Protein AF-A0A349HKS6-F1 (afdb_monomer_lite)

Sequence (88 aa):
MKSKSIFVKLLRLRREYGMFWGLISGFIYMTLVFISGIIGYMWLEGWNLLNSFYMVVITLSTVGFMEVLPLSDDGRLFTSLLILGGVG

Structure (mmCIF, N/CA/C/O backbone):
data_AF-A0A349HKS6-F1
#
_entry.id   AF-A0A349HKS6-F1
#
loop_
_atom_site.group_PDB
_atom_site.id
_atom_site.type_symbol
_atom_site.label_atom_id
_atom_site.label_alt_id
_atom_site.label_comp_id
_atom_site.label_asym_id
_atom_site.label_entity_id
_atom_site.label_seq_id
_atom_site.pdbx_PDB_ins_code
_atom_site.Cartn_x
_atom_site.Cartn_y
_atom_site.Cartn_z
_atom_site.occupancy
_atom_site.B_iso_or_equiv
_atom_site.auth_seq_id
_atom_site.auth_comp_id
_atom_site.auth_asym_id
_atom_site.auth_atom_id
_atom_site.pdbx_PDB_model_num
ATOM 1 N N . MET A 1 1 ? -4.784 17.166 -31.824 1.00 56.22 1 MET A N 1
ATOM 2 C CA . MET A 1 1 ? -3.498 16.807 -32.480 1.00 56.22 1 MET A CA 1
ATOM 3 C C . MET A 1 1 ? -2.249 16.748 -31.564 1.00 56.22 1 MET A C 1
ATOM 5 O O . MET A 1 1 ? -1.174 16.498 -32.089 1.00 56.22 1 MET A O 1
ATOM 9 N N . LYS A 1 2 ? -2.325 16.884 -30.221 1.00 58.19 2 LYS A N 1
ATOM 10 C CA . LYS A 1 2 ? -1.137 16.860 -29.318 1.00 58.19 2 LYS A CA 1
ATOM 11 C C . LYS A 1 2 ? -0.749 15.482 -28.731 1.00 58.19 2 LYS A C 1
ATOM 13 O O . LYS A 1 2 ? 0.388 15.304 -28.309 1.00 58.19 2 LYS A O 1
ATOM 18 N N . SER A 1 3 ? -1.654 14.496 -28.740 1.00 58.22 3 SER A N 1
ATOM 19 C CA . SER A 1 3 ? -1.465 13.191 -28.067 1.00 58.22 3 SER A CA 1
ATOM 20 C C . SER A 1 3 ? -0.325 12.334 -28.655 1.00 58.22 3 SER A C 1
ATOM 22 O O . SER A 1 3 ? 0.421 11.703 -27.908 1.00 58.22 3 SER A O 1
ATOM 24 N N . LYS A 1 4 ? -0.084 12.397 -29.975 1.00 59.00 4 LYS A N 1
ATOM 25 C CA . LYS A 1 4 ? 0.973 11.604 -30.635 1.00 59.00 4 LYS A CA 1
ATOM 26 C C . LYS A 1 4 ? 2.404 11.969 -30.189 1.00 59.00 4 LYS A C 1
ATOM 28 O O . LYS A 1 4 ? 3.303 11.153 -30.341 1.00 59.00 4 LYS A O 1
ATOM 33 N N . SER A 1 5 ? 2.628 13.154 -29.608 1.00 67.25 5 SER A N 1
ATOM 34 C CA . SER A 1 5 ? 3.969 13.622 -29.205 1.00 67.25 5 SER A CA 1
ATOM 35 C C . SER A 1 5 ? 4.481 12.966 -27.915 1.00 67.25 5 SER A C 1
ATOM 37 O O . SER A 1 5 ? 5.652 12.604 -27.825 1.00 67.25 5 SER A O 1
ATOM 39 N N . ILE A 1 6 ? 3.604 12.754 -26.928 1.00 76.38 6 ILE A N 1
ATOM 40 C CA . ILE A 1 6 ? 3.981 12.179 -25.625 1.00 76.38 6 ILE A CA 1
ATOM 41 C C . ILE A 1 6 ? 4.364 10.707 -25.783 1.00 76.38 6 ILE A C 1
ATOM 43 O O . ILE A 1 6 ? 5.394 10.277 -25.273 1.00 76.38 6 ILE A O 1
ATOM 47 N N . PHE A 1 7 ? 3.583 9.957 -26.562 1.00 75.12 7 PHE A N 1
ATOM 48 C CA . PHE A 1 7 ? 3.844 8.544 -26.826 1.00 75.12 7 PHE A CA 1
ATOM 49 C C . PHE A 1 7 ? 5.192 8.326 -27.532 1.00 75.12 7 PHE A C 1
ATOM 51 O O . PHE A 1 7 ? 5.969 7.454 -27.152 1.00 75.12 7 PHE A O 1
ATOM 58 N N . VAL A 1 8 ? 5.529 9.177 -28.508 1.00 77.12 8 VAL A N 1
ATOM 59 C CA . VAL A 1 8 ? 6.823 9.112 -29.209 1.00 77.12 8 VAL A CA 1
ATOM 60 C C . VAL A 1 8 ? 7.985 9.534 -28.301 1.00 77.12 8 VAL A C 1
ATOM 62 O O . VAL A 1 8 ? 9.056 8.931 -28.370 1.00 77.12 8 VAL A O 1
ATOM 65 N N . LYS A 1 9 ? 7.790 10.519 -27.411 1.00 74.56 9 LYS A N 1
ATOM 66 C CA . LYS A 1 9 ? 8.795 10.889 -26.398 1.00 74.56 9 LYS A CA 1
ATOM 67 C C . LYS A 1 9 ? 9.050 9.759 -25.399 1.00 74.56 9 LYS A C 1
ATOM 69 O O . LYS A 1 9 ? 10.207 9.485 -25.107 1.00 74.56 9 LYS A O 1
ATOM 74 N N . LEU A 1 10 ? 8.005 9.063 -24.948 1.00 71.06 10 LEU A N 1
ATOM 75 C CA . LEU A 1 10 ? 8.121 7.882 -24.084 1.00 71.06 10 LEU A CA 1
ATOM 76 C C . LEU A 1 10 ? 8.867 6.734 -24.778 1.00 71.06 10 LEU A C 1
ATOM 78 O O . LEU A 1 10 ? 9.725 6.101 -24.168 1.00 71.06 10 LEU A O 1
ATOM 82 N N . LEU A 1 11 ? 8.606 6.502 -26.069 1.00 76.06 11 LEU A N 1
ATOM 83 C CA . LEU A 1 11 ? 9.333 5.502 -26.859 1.00 76.06 11 LEU A CA 1
ATOM 84 C C . LEU A 1 11 ? 10.811 5.867 -27.067 1.00 76.06 11 LEU A C 1
ATOM 86 O O . LEU A 1 11 ? 11.659 4.974 -27.072 1.00 76.06 11 LEU A O 1
ATOM 90 N N . ARG A 1 12 ? 11.136 7.159 -27.210 1.00 72.31 12 ARG A N 1
ATOM 91 C CA . ARG A 1 12 ? 12.531 7.631 -27.248 1.00 72.31 12 ARG A CA 1
ATOM 92 C C . ARG A 1 12 ? 13.223 7.476 -25.896 1.00 72.31 12 ARG A C 1
ATOM 94 O O . ARG A 1 12 ? 14.306 6.908 -25.876 1.00 72.31 12 ARG A O 1
ATOM 101 N N . LEU A 1 13 ? 12.578 7.870 -24.794 1.00 67.00 13 LEU A N 1
ATOM 102 C CA . LEU A 1 13 ? 13.109 7.660 -23.441 1.00 67.00 13 LEU A CA 1
ATOM 103 C C . LEU A 1 13 ? 13.377 6.172 -23.168 1.00 67.00 13 LEU A C 1
ATOM 105 O O . LEU A 1 13 ? 14.459 5.818 -22.712 1.00 67.00 13 LEU A O 1
ATOM 109 N N . ARG A 1 14 ? 12.449 5.276 -23.530 1.00 71.38 14 ARG A N 1
ATOM 110 C CA . ARG A 1 14 ? 12.660 3.822 -23.408 1.00 71.38 14 ARG A CA 1
ATOM 111 C C . ARG A 1 14 ? 13.893 3.341 -24.185 1.00 71.38 14 ARG A C 1
ATOM 113 O O . ARG A 1 14 ? 14.592 2.445 -23.723 1.00 71.38 14 ARG A O 1
ATOM 120 N N . ARG A 1 15 ? 14.158 3.915 -25.364 1.00 72.56 15 ARG A N 1
ATOM 121 C CA . ARG A 1 15 ? 15.316 3.568 -26.207 1.00 72.56 15 ARG A CA 1
ATOM 122 C C . ARG A 1 15 ? 16.636 4.133 -25.666 1.00 72.56 15 ARG A C 1
ATOM 124 O O . ARG A 1 15 ? 17.676 3.542 -25.924 1.00 72.56 15 ARG A O 1
ATOM 131 N N . GLU A 1 16 ? 16.586 5.241 -24.933 1.00 74.88 16 GLU A N 1
ATOM 132 C CA . GLU A 1 16 ? 17.753 5.948 -24.390 1.00 74.88 16 GLU A CA 1
ATOM 133 C C . GLU A 1 16 ? 18.187 5.402 -23.018 1.00 74.88 16 GLU A C 1
ATOM 135 O O . GLU A 1 16 ? 19.376 5.209 -22.785 1.00 74.88 16 GLU A O 1
ATOM 140 N N . TYR A 1 17 ? 17.234 5.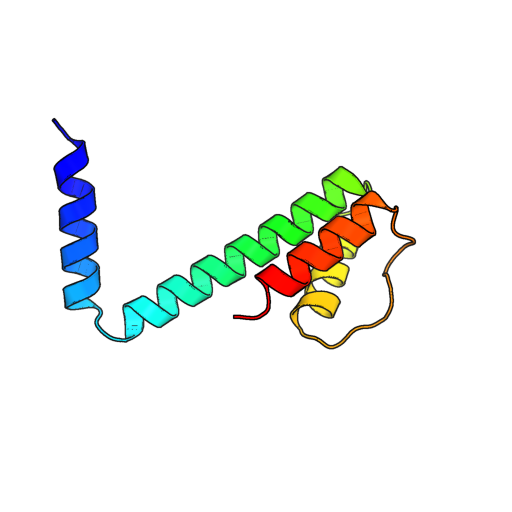055 -22.142 1.00 68.12 17 TYR A N 1
ATOM 141 C CA . TYR A 1 17 ? 17.508 4.520 -20.798 1.00 68.12 17 TYR A CA 1
ATOM 142 C C . TYR A 1 17 ? 17.680 2.989 -20.741 1.00 68.12 17 TYR A C 1
ATOM 144 O O . TYR A 1 17 ? 18.047 2.454 -19.694 1.00 68.12 17 TYR A O 1
ATOM 152 N N . GLY A 1 18 ? 17.446 2.269 -21.845 1.00 79.81 18 GLY A N 1
ATOM 153 C CA . GLY A 1 18 ? 17.745 0.837 -21.979 1.00 79.81 18 GLY A CA 1
ATOM 154 C C . GLY A 1 18 ? 17.241 -0.016 -20.804 1.00 79.81 18 GLY A C 1
ATOM 155 O O . GLY A 1 18 ? 16.052 -0.018 -20.487 1.00 79.81 18 GLY A O 1
ATOM 156 N N . MET A 1 19 ? 18.157 -0.730 -20.141 1.00 77.50 19 MET A N 1
ATOM 157 C CA . MET A 1 19 ? 17.873 -1.604 -18.990 1.00 77.50 19 MET A CA 1
ATOM 158 C C . MET A 1 19 ? 17.294 -0.850 -17.775 1.00 77.50 19 MET A C 1
ATOM 160 O O . MET A 1 19 ? 16.455 -1.396 -17.058 1.00 77.50 19 MET A O 1
ATOM 164 N N . PHE A 1 20 ? 17.662 0.420 -17.570 1.00 84.19 20 PHE A N 1
ATOM 165 C CA . PHE A 1 20 ? 17.176 1.224 -16.441 1.00 84.19 20 PHE A CA 1
ATOM 166 C C . PHE A 1 20 ? 15.686 1.557 -16.544 1.00 84.19 20 PHE A C 1
ATOM 168 O O . PHE A 1 20 ? 15.035 1.773 -15.524 1.00 84.19 20 PHE A O 1
ATOM 175 N N . TRP A 1 21 ? 15.115 1.545 -17.752 1.00 86.00 21 TRP A N 1
ATOM 176 C CA . TRP A 1 21 ? 13.684 1.786 -17.941 1.00 86.00 21 TRP A CA 1
ATOM 177 C C . TRP A 1 21 ? 12.821 0.731 -17.236 1.00 86.00 21 TRP A C 1
ATOM 179 O O . TRP A 1 21 ? 11.791 1.069 -16.656 1.00 86.00 21 TRP A O 1
ATOM 189 N N . GLY A 1 22 ? 13.268 -0.532 -17.236 1.00 86.69 22 GLY A N 1
ATOM 190 C CA . GLY A 1 22 ? 12.597 -1.620 -16.521 1.00 86.69 22 GLY A CA 1
ATOM 191 C C . GLY A 1 22 ? 12.594 -1.386 -15.012 1.00 86.69 22 GLY A C 1
ATOM 192 O O . GLY A 1 22 ? 11.535 -1.430 -14.389 1.00 86.69 22 GLY A O 1
ATOM 193 N N . LEU A 1 23 ? 13.752 -1.028 -14.450 1.00 90.00 23 LEU A N 1
ATOM 194 C CA . LEU A 1 23 ? 13.902 -0.731 -13.021 1.00 90.00 23 LEU A CA 1
ATOM 195 C C . LEU A 1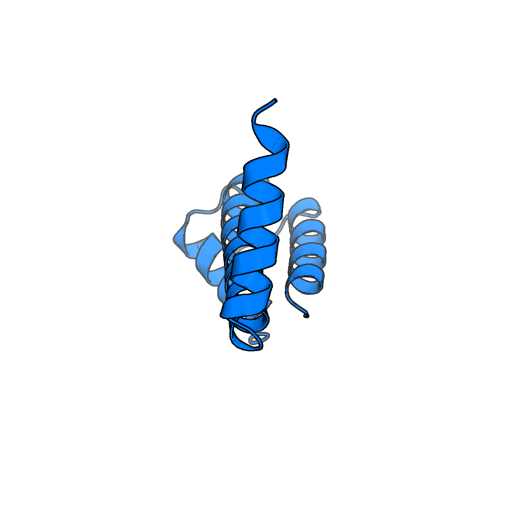 23 ? 13.024 0.447 -12.586 1.00 90.00 23 LEU A C 1
ATOM 197 O O . LEU A 1 23 ? 12.322 0.354 -11.583 1.00 90.00 23 LEU A O 1
ATOM 201 N N . ILE A 1 24 ? 13.008 1.528 -13.371 1.00 91.44 24 ILE A N 1
ATOM 202 C CA . ILE A 1 24 ? 12.161 2.695 -13.098 1.00 91.44 24 ILE A CA 1
ATOM 203 C C . ILE A 1 24 ? 10.681 2.300 -13.157 1.00 91.44 24 ILE A C 1
ATOM 205 O O . ILE A 1 24 ? 9.921 2.654 -12.258 1.00 91.44 24 ILE A O 1
ATOM 209 N N . SER A 1 25 ? 10.262 1.534 -14.171 1.00 90.50 25 SER A N 1
ATOM 210 C CA . SER A 1 25 ? 8.868 1.086 -14.273 1.00 90.50 25 SER A CA 1
ATOM 211 C C . SER A 1 25 ? 8.447 0.172 -13.120 1.00 90.50 25 SER 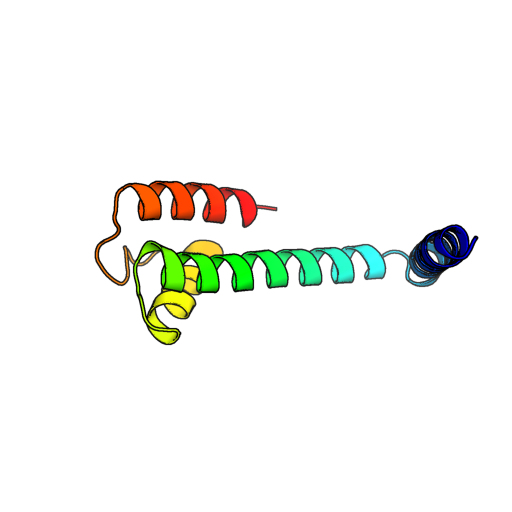A C 1
ATOM 213 O O . SER A 1 25 ? 7.353 0.350 -12.592 1.00 90.50 25 SER A O 1
ATOM 215 N N . GLY A 1 26 ? 9.323 -0.739 -12.681 1.00 92.62 26 GLY A N 1
ATOM 216 C CA . GLY A 1 26 ? 9.068 -1.623 -11.544 1.00 92.62 26 GLY A CA 1
ATOM 217 C C . GLY A 1 26 ? 8.970 -0.852 -10.230 1.00 92.62 26 GLY A C 1
ATOM 218 O O . GLY A 1 26 ? 8.038 -1.061 -9.461 1.00 92.62 26 GLY A O 1
ATOM 219 N N . PHE A 1 27 ? 9.866 0.112 -10.006 1.00 92.94 27 PHE A N 1
ATOM 220 C CA . PHE A 1 27 ? 9.819 0.968 -8.822 1.00 92.94 27 PHE A CA 1
ATOM 221 C C . PHE A 1 27 ? 8.549 1.829 -8.773 1.00 92.94 27 PHE A C 1
ATOM 223 O O . PHE A 1 27 ? 7.915 1.943 -7.723 1.00 92.94 27 PHE A O 1
ATOM 230 N N . ILE A 1 28 ? 8.143 2.405 -9.911 1.00 94.69 28 ILE A N 1
ATOM 231 C CA . ILE A 1 28 ? 6.889 3.163 -10.018 1.00 94.69 28 ILE A CA 1
ATOM 232 C C . ILE A 1 28 ? 5.695 2.248 -9.738 1.00 94.69 28 ILE A C 1
ATOM 234 O O . ILE A 1 28 ? 4.830 2.615 -8.948 1.00 94.69 28 ILE A O 1
ATOM 238 N N . TYR A 1 29 ? 5.659 1.058 -10.343 1.00 94.81 29 TYR A N 1
ATOM 239 C CA . TYR A 1 29 ? 4.598 0.080 -10.114 1.00 94.81 29 TYR A CA 1
ATOM 240 C C . TYR A 1 29 ? 4.490 -0.297 -8.632 1.00 94.81 29 TYR A C 1
ATOM 242 O O . TYR A 1 29 ? 3.421 -0.142 -8.046 1.00 94.81 29 TYR A O 1
ATOM 250 N N . MET A 1 30 ? 5.601 -0.683 -7.998 1.00 94.19 30 MET A N 1
ATOM 251 C CA . MET A 1 30 ? 5.619 -1.037 -6.576 1.00 94.19 30 MET A CA 1
ATOM 252 C C . MET A 1 30 ? 5.183 0.124 -5.687 1.00 94.19 30 MET A C 1
ATOM 254 O O . MET A 1 30 ? 4.398 -0.071 -4.763 1.00 94.19 30 MET A O 1
ATOM 258 N N . THR A 1 31 ? 5.618 1.347 -5.993 1.00 95.31 31 THR A N 1
ATOM 259 C CA . THR A 1 31 ? 5.183 2.543 -5.259 1.00 95.31 31 THR A CA 1
ATOM 260 C C . THR A 1 31 ? 3.670 2.752 -5.370 1.00 95.31 31 THR A C 1
ATOM 262 O O . THR A 1 31 ? 3.017 3.064 -4.375 1.00 95.31 31 THR A O 1
ATOM 265 N N . LEU A 1 32 ? 3.089 2.550 -6.557 1.00 96.31 32 LEU A N 1
ATOM 266 C CA . LEU A 1 32 ? 1.643 2.662 -6.767 1.00 96.31 32 LEU A CA 1
ATOM 267 C C . LEU A 1 32 ? 0.871 1.580 -6.009 1.00 96.31 32 LEU A C 1
ATOM 269 O O . LEU A 1 32 ? -0.119 1.907 -5.355 1.00 96.31 32 LEU A O 1
ATOM 273 N N . VAL A 1 33 ? 1.338 0.328 -6.045 1.00 96.25 33 VAL A N 1
ATOM 274 C CA . VAL A 1 33 ? 0.756 -0.770 -5.257 1.00 96.25 33 VAL A CA 1
ATOM 275 C C . VAL A 1 33 ? 0.774 -0.406 -3.774 1.00 96.25 33 VAL A C 1
ATOM 277 O O . VAL A 1 33 ? -0.261 -0.468 -3.112 1.00 96.25 33 VAL A O 1
ATOM 280 N N . PHE A 1 34 ? 1.908 0.082 -3.272 1.00 96.62 34 PHE A N 1
ATOM 281 C CA . PHE A 1 34 ? 2.073 0.465 -1.874 1.00 96.62 34 PHE A CA 1
ATOM 282 C C . PHE A 1 34 ? 1.102 1.576 -1.449 1.00 96.62 34 PHE A C 1
ATOM 284 O O . PHE A 1 34 ? 0.383 1.437 -0.460 1.00 96.62 34 PHE A O 1
ATOM 291 N N . ILE A 1 35 ? 1.029 2.660 -2.227 1.00 97.88 35 ILE A N 1
ATOM 292 C CA . ILE A 1 35 ? 0.115 3.781 -1.961 1.00 97.88 35 ILE A CA 1
ATOM 293 C C . ILE A 1 35 ? -1.344 3.316 -2.037 1.00 97.88 35 ILE A C 1
ATOM 295 O O . ILE A 1 35 ? -2.147 3.688 -1.180 1.00 97.88 35 ILE A O 1
ATOM 299 N N . SER A 1 36 ? -1.687 2.480 -3.021 1.00 97.75 36 SER A N 1
ATO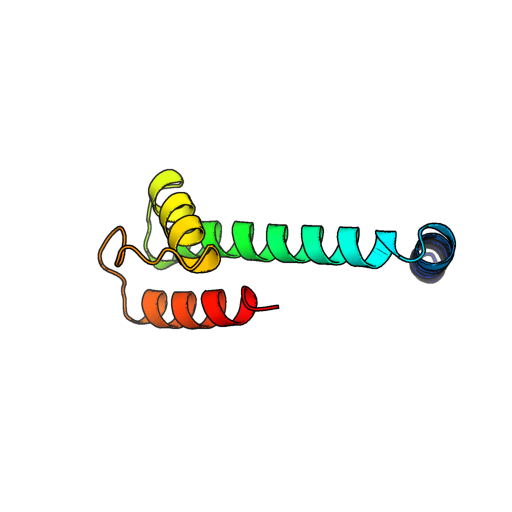M 300 C CA . SER A 1 36 ? -3.041 1.935 -3.155 1.00 97.75 36 SER A CA 1
ATOM 301 C C . SER A 1 36 ? -3.433 1.060 -1.962 1.00 97.75 36 SER A C 1
ATOM 303 O O . SER A 1 36 ? -4.552 1.182 -1.473 1.00 97.75 36 SER A O 1
ATOM 305 N N . GLY A 1 37 ? -2.496 0.266 -1.431 1.00 97.62 37 GLY A N 1
ATOM 306 C CA . GLY A 1 37 ? -2.657 -0.507 -0.203 1.00 97.62 37 GLY A CA 1
ATOM 307 C C . GLY A 1 37 ? -3.026 0.376 0.986 1.00 97.62 37 GLY A C 1
ATOM 308 O O . GLY A 1 37 ? -4.020 0.124 1.663 1.00 97.62 37 GLY A O 1
ATOM 309 N N . ILE A 1 38 ? -2.258 1.449 1.204 1.00 98.38 38 ILE A N 1
ATOM 310 C CA . ILE A 1 38 ? -2.471 2.371 2.329 1.00 98.38 38 ILE A CA 1
ATOM 311 C C . ILE A 1 38 ? -3.852 3.016 2.225 1.00 98.38 38 ILE A C 1
ATOM 313 O O . ILE A 1 38 ? -4.618 2.985 3.183 1.00 98.38 38 ILE A O 1
ATOM 317 N N . ILE A 1 39 ? -4.176 3.579 1.058 1.00 98.44 39 ILE A N 1
ATOM 318 C CA . ILE A 1 39 ? -5.461 4.249 0.831 1.00 98.44 39 ILE A CA 1
ATOM 319 C C . ILE A 1 39 ? -6.619 3.255 0.974 1.00 98.44 39 ILE A C 1
ATOM 321 O O . ILE A 1 39 ? -7.637 3.597 1.570 1.00 98.44 39 ILE A O 1
ATOM 325 N N . GLY A 1 40 ? -6.455 2.028 0.474 1.00 97.75 40 GLY A N 1
ATOM 326 C CA . GLY A 1 40 ? -7.455 0.971 0.582 1.00 97.75 40 GLY A CA 1
ATOM 327 C C . GLY A 1 40 ? -7.792 0.636 2.031 1.00 97.75 40 GLY A C 1
ATOM 328 O O . GLY A 1 40 ? -8.963 0.681 2.390 1.00 97.75 40 GLY A O 1
ATOM 329 N N . TYR A 1 41 ? -6.794 0.407 2.890 1.00 98.25 41 TYR A N 1
ATOM 330 C CA . TYR A 1 41 ? -7.046 0.155 4.316 1.00 98.25 41 TYR A CA 1
ATOM 331 C C . TYR A 1 41 ? -7.623 1.374 5.044 1.00 98.25 41 TYR A C 1
ATOM 333 O O . TYR A 1 41 ? -8.528 1.226 5.864 1.00 98.25 41 TYR A O 1
ATOM 341 N N . MET A 1 42 ? -7.166 2.588 4.724 1.00 98.12 42 MET A N 1
ATOM 342 C CA . MET A 1 42 ? -7.744 3.799 5.316 1.00 98.12 42 MET A CA 1
ATOM 343 C C . MET A 1 42 ? -9.221 3.980 4.942 1.00 98.12 42 MET A C 1
ATOM 345 O O . MET A 1 42 ? -9.991 4.495 5.748 1.00 98.12 42 MET A O 1
ATOM 349 N N . TRP A 1 43 ? -9.622 3.580 3.732 1.00 97.81 43 TRP A N 1
ATOM 350 C CA . TRP A 1 43 ? -10.988 3.766 3.245 1.00 97.81 43 TRP A CA 1
ATOM 351 C C . TRP A 1 43 ? -11.932 2.617 3.613 1.00 97.81 43 TRP A C 1
ATOM 353 O O . TRP A 1 43 ? -13.039 2.881 4.074 1.00 97.81 43 TRP A O 1
ATOM 363 N N . LEU A 1 44 ? -11.500 1.367 3.429 1.00 97.12 44 LEU A N 1
ATOM 364 C CA . LEU A 1 44 ? -12.312 0.175 3.692 1.00 97.12 44 LEU A CA 1
ATOM 365 C C . LEU A 1 44 ? -12.436 -0.106 5.190 1.00 97.12 44 LEU A C 1
ATOM 367 O O . LEU A 1 44 ? -13.525 -0.387 5.676 1.00 97.12 44 LEU A O 1
ATOM 371 N N . GLU A 1 45 ? -11.331 0.013 5.925 1.00 97.31 45 GLU A N 1
ATOM 372 C CA . GLU A 1 45 ? -11.280 -0.353 7.344 1.00 97.31 45 GLU A CA 1
ATOM 373 C C . GLU A 1 45 ? -11.311 0.866 8.278 1.00 97.31 45 GLU A C 1
ATOM 375 O O . GLU A 1 45 ? -11.380 0.729 9.500 1.00 97.31 45 GLU A O 1
ATOM 380 N N . GLY A 1 46 ? -11.230 2.084 7.732 1.00 96.75 46 GLY A N 1
ATOM 381 C CA . GLY A 1 46 ? -11.197 3.311 8.534 1.00 96.75 46 GLY A CA 1
ATOM 382 C C . GLY A 1 46 ? -9.936 3.446 9.393 1.00 96.75 46 GLY A C 1
ATOM 383 O O . GLY A 1 46 ? -9.926 4.194 10.375 1.00 96.75 46 GLY A O 1
ATOM 384 N N . TRP A 1 47 ? -8.872 2.705 9.074 1.00 97.62 47 TRP A N 1
ATOM 385 C CA . TRP A 1 47 ? -7.638 2.729 9.852 1.00 97.62 47 TRP A CA 1
ATOM 386 C C . TRP A 1 47 ? -6.882 4.044 9.662 1.00 97.62 47 TRP A C 1
ATOM 388 O O . TRP A 1 47 ? -6.951 4.705 8.628 1.00 97.62 47 TRP A O 1
ATOM 398 N N . ASN A 1 48 ? -6.093 4.422 10.668 1.00 97.94 48 ASN A N 1
ATOM 399 C CA . ASN A 1 48 ? -5.193 5.562 10.532 1.00 97.94 48 ASN A CA 1
ATOM 400 C C . ASN A 1 48 ? -4.027 5.247 9.568 1.00 97.94 48 ASN A C 1
ATOM 402 O O . ASN A 1 48 ? -3.769 4.090 9.215 1.00 97.94 48 ASN A O 1
ATOM 406 N N . LEU A 1 49 ? -3.302 6.295 9.163 1.00 98.00 49 LEU A N 1
ATOM 407 C CA . LEU A 1 49 ? -2.193 6.191 8.212 1.00 98.00 49 LEU A CA 1
ATOM 408 C C . LEU A 1 49 ? -1.110 5.209 8.676 1.00 98.00 49 LEU A C 1
ATOM 410 O O . LEU A 1 49 ? -0.612 4.435 7.867 1.00 98.00 49 LEU A O 1
ATOM 414 N N . LEU A 1 50 ? -0.748 5.232 9.961 1.00 98.00 50 LEU A N 1
ATOM 415 C CA . LEU A 1 50 ? 0.352 4.423 10.484 1.00 98.00 50 LEU A CA 1
ATOM 416 C C . LEU A 1 50 ? 0.002 2.931 10.494 1.00 98.00 50 LEU A C 1
ATOM 418 O O . LEU A 1 50 ? 0.811 2.119 10.056 1.00 98.00 50 LEU A O 1
ATOM 422 N N . ASN A 1 51 ? -1.207 2.579 10.934 1.00 97.75 51 ASN A N 1
ATOM 423 C CA . ASN A 1 51 ? -1.692 1.199 10.943 1.00 97.75 51 ASN A CA 1
ATOM 424 C C . ASN A 1 51 ? -1.825 0.658 9.517 1.00 97.75 51 ASN A C 1
ATOM 426 O O . ASN A 1 51 ? -1.383 -0.453 9.234 1.00 97.75 51 ASN A O 1
ATOM 430 N N . SER A 1 52 ? -2.364 1.472 8.606 1.00 98.12 52 SER A N 1
ATOM 431 C CA . SER A 1 52 ? -2.497 1.123 7.187 1.00 98.12 52 SER A CA 1
ATOM 432 C C . SER A 1 52 ? -1.131 0.932 6.528 1.00 9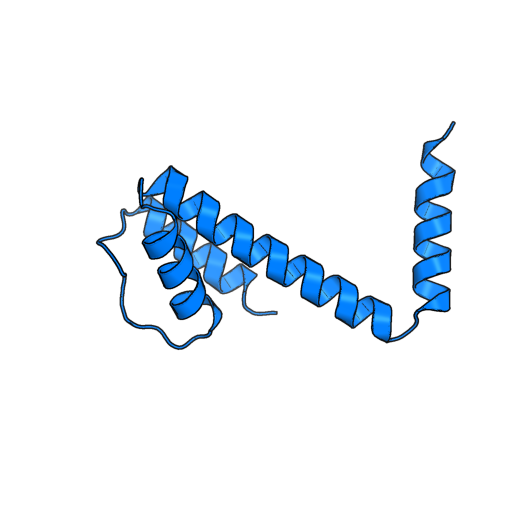8.12 52 SER A C 1
ATOM 434 O O . SER A 1 52 ? -0.895 -0.069 5.859 1.00 98.12 52 SER A O 1
ATOM 436 N N . PHE A 1 53 ? -0.197 1.857 6.765 1.00 97.88 53 PHE A N 1
ATOM 437 C CA . PHE A 1 53 ? 1.184 1.753 6.301 1.00 97.88 53 PHE A CA 1
ATOM 438 C C . PHE A 1 53 ? 1.855 0.485 6.824 1.00 97.88 53 PHE A C 1
ATOM 440 O O . PHE A 1 53 ? 2.411 -0.282 6.040 1.00 97.88 53 PHE A O 1
ATOM 447 N N . TYR A 1 54 ? 1.772 0.238 8.131 1.00 97.25 54 TYR A N 1
ATOM 448 C CA . TYR A 1 54 ? 2.402 -0.922 8.746 1.00 97.25 54 TYR A CA 1
ATOM 449 C C . TYR A 1 54 ? 1.813 -2.236 8.221 1.00 97.25 54 TYR A C 1
ATOM 451 O O . TYR A 1 54 ? 2.579 -3.135 7.877 1.00 97.25 54 TYR A O 1
ATOM 459 N N . MET A 1 55 ? 0.488 -2.315 8.044 1.00 97.44 55 MET A N 1
ATOM 460 C CA . MET A 1 55 ? -0.174 -3.468 7.426 1.00 97.44 55 MET A CA 1
ATOM 461 C C . MET A 1 55 ? 0.358 -3.737 6.013 1.00 97.44 55 MET A C 1
ATOM 463 O O . MET A 1 55 ? 0.689 -4.875 5.679 1.00 97.44 55 MET A O 1
ATOM 467 N N . VAL A 1 56 ? 0.496 -2.699 5.182 1.00 97.12 56 VAL A N 1
ATOM 468 C CA . VAL A 1 56 ? 1.046 -2.831 3.822 1.00 97.12 56 VAL A CA 1
ATOM 469 C C . VAL A 1 56 ? 2.504 -3.290 3.856 1.00 97.12 56 VAL A C 1
ATOM 471 O O . VAL A 1 56 ? 2.859 -4.192 3.098 1.00 97.12 56 VAL A O 1
ATOM 474 N N . VAL A 1 57 ? 3.332 -2.740 4.757 1.00 96.56 57 VAL A N 1
ATOM 475 C CA . VAL A 1 57 ? 4.730 -3.171 4.939 1.00 96.56 57 VAL A CA 1
ATOM 476 C C . VAL A 1 57 ? 4.788 -4.661 5.250 1.00 96.56 57 VAL A C 1
ATOM 478 O O . VAL A 1 57 ? 5.447 -5.396 4.519 1.00 96.56 57 VAL A O 1
ATOM 481 N N . ILE A 1 58 ? 4.118 -5.129 6.308 1.00 95.81 58 ILE A N 1
ATOM 482 C CA . ILE A 1 58 ? 4.227 -6.535 6.739 1.00 95.81 58 ILE A CA 1
ATOM 483 C C . ILE A 1 58 ? 3.629 -7.503 5.711 1.00 95.81 58 ILE A C 1
ATOM 485 O O . ILE A 1 58 ? 4.104 -8.632 5.598 1.00 95.81 58 ILE A O 1
ATOM 489 N N . THR A 1 59 ? 2.639 -7.050 4.936 1.00 95.69 59 THR A N 1
ATOM 490 C CA . THR A 1 59 ? 2.007 -7.829 3.864 1.00 95.69 59 THR A CA 1
ATOM 491 C C . THR A 1 59 ? 2.943 -7.978 2.664 1.00 95.69 59 THR A C 1
ATOM 493 O O . THR A 1 59 ? 3.268 -9.093 2.265 1.00 95.69 59 THR A O 1
ATOM 496 N N . LEU A 1 60 ? 3.415 -6.863 2.097 1.00 95.06 60 LEU A N 1
ATOM 497 C CA . LEU A 1 60 ? 4.193 -6.868 0.851 1.00 95.06 60 LEU A CA 1
ATOM 498 C C . LEU A 1 60 ? 5.655 -7.275 1.053 1.00 95.06 60 LEU A C 1
ATOM 500 O O . LEU A 1 60 ? 6.282 -7.788 0.133 1.00 95.06 60 LEU A O 1
ATOM 504 N N . SER A 1 61 ? 6.202 -7.091 2.256 1.00 93.19 61 SER A N 1
ATOM 505 C CA . SER A 1 61 ? 7.538 -7.600 2.597 1.00 93.19 61 SER A CA 1
ATOM 506 C C . SER A 1 61 ? 7.568 -9.105 2.852 1.00 93.19 61 SER A C 1
ATOM 508 O O . SER A 1 61 ? 8.646 -9.647 3.083 1.00 93.19 61 SER A O 1
ATOM 510 N N . THR A 1 62 ? 6.415 -9.784 2.838 1.00 91.94 62 THR A N 1
ATOM 511 C CA . THR A 1 62 ? 6.256 -11.206 3.193 1.00 91.94 62 THR A CA 1
ATOM 512 C C . THR A 1 62 ? 6.653 -11.555 4.632 1.00 91.94 62 THR A C 1
ATOM 514 O O . THR A 1 62 ? 6.706 -12.729 4.983 1.00 91.94 62 THR A O 1
ATOM 517 N N . VAL A 1 63 ? 6.888 -10.551 5.489 1.00 94.81 63 VAL A N 1
ATOM 518 C CA . VAL A 1 63 ? 7.171 -10.766 6.916 1.00 94.81 63 VAL A CA 1
ATOM 519 C C . VAL A 1 63 ? 5.974 -11.414 7.608 1.00 94.81 63 VAL A C 1
ATOM 521 O O . VAL A 1 63 ? 6.170 -12.349 8.374 1.00 94.81 63 VAL A O 1
ATOM 524 N N . GLY A 1 64 ? 4.756 -10.931 7.326 1.00 85.44 64 GLY A N 1
ATOM 525 C CA . GLY A 1 64 ? 3.499 -11.498 7.819 1.00 85.44 64 GLY A CA 1
ATOM 526 C C . GLY A 1 64 ? 3.402 -11.567 9.348 1.00 85.44 64 GLY A C 1
ATOM 527 O O . GLY A 1 64 ? 3.768 -12.568 9.954 1.00 85.44 64 GLY A O 1
ATOM 528 N N . PHE A 1 65 ? 2.840 -10.536 9.988 1.00 86.69 65 PHE A N 1
ATOM 529 C CA . PHE A 1 65 ? 2.667 -10.490 11.449 1.00 86.69 65 PHE A CA 1
ATOM 530 C C . PHE A 1 65 ? 1.193 -10.380 11.855 1.00 86.69 65 PHE A C 1
ATOM 532 O O . PHE A 1 65 ? 0.797 -9.446 12.546 1.00 86.69 65 PHE A O 1
ATOM 539 N N . MET A 1 66 ? 0.372 -11.330 11.395 1.00 89.69 66 MET A N 1
ATOM 540 C CA . MET A 1 66 ? -1.093 -11.252 11.513 1.00 89.69 66 MET A CA 1
ATOM 541 C C . MET A 1 66 ? -1.647 -9.903 10.998 1.00 89.69 66 MET A C 1
ATOM 543 O O . MET A 1 66 ? -0.955 -9.133 10.330 1.00 89.69 66 MET A O 1
ATOM 547 N N . GLU A 1 67 ? -2.928 -9.648 11.241 1.00 92.06 67 GLU A N 1
ATOM 548 C CA . GLU A 1 67 ? -3.562 -8.367 10.938 1.00 92.06 67 GLU A CA 1
ATOM 549 C C . GLU A 1 67 ? -3.230 -7.360 12.057 1.00 92.06 67 GLU A C 1
ATOM 551 O O . GLU A 1 67 ? -3.273 -7.704 13.239 1.00 92.06 67 GLU A O 1
ATOM 556 N N . VAL A 1 68 ? -2.905 -6.109 11.702 1.00 94.00 68 VAL A N 1
ATOM 557 C CA . VAL A 1 68 ? -2.608 -5.042 12.688 1.00 94.00 68 VAL A CA 1
ATOM 558 C C . VAL A 1 68 ? -3.828 -4.738 13.565 1.00 94.00 68 VAL A C 1
ATOM 560 O O . VAL A 1 68 ? -3.704 -4.477 14.761 1.00 94.00 68 VAL A O 1
ATOM 563 N N . LEU A 1 69 ? -5.007 -4.765 12.950 1.00 92.44 69 LEU A N 1
ATOM 564 C CA . LEU A 1 69 ? -6.328 -4.653 13.556 1.00 92.44 69 LEU A CA 1
ATOM 565 C C . LEU A 1 69 ? -7.253 -5.654 12.839 1.00 92.44 69 LEU A C 1
ATOM 567 O O . LEU A 1 69 ? -6.918 -6.061 11.727 1.00 92.44 69 LEU A O 1
ATOM 571 N N . PRO A 1 70 ? -8.396 -6.048 13.429 1.00 94.75 70 PRO A N 1
ATOM 572 C CA . PRO A 1 70 ? -9.312 -6.989 12.789 1.00 94.75 70 PRO A CA 1
ATOM 573 C C . PRO A 1 70 ? -9.768 -6.487 11.417 1.00 94.75 70 PRO A C 1
ATOM 575 O O . PRO A 1 70 ? -10.259 -5.362 11.321 1.00 94.75 70 PRO A O 1
ATOM 578 N N . LEU A 1 71 ? -9.616 -7.317 10.386 1.00 95.12 71 LEU A N 1
ATOM 579 C CA . LEU A 1 71 ? -10.129 -7.031 9.047 1.00 95.12 71 LEU A CA 1
ATOM 580 C C . LEU A 1 71 ? -11.600 -7.425 8.904 1.00 95.12 71 LEU A C 1
ATOM 582 O O . LEU A 1 71 ? -12.034 -8.477 9.390 1.00 95.12 71 LEU A O 1
ATOM 586 N N . SER A 1 72 ? -12.339 -6.615 8.148 1.00 96.62 72 SER A N 1
ATOM 587 C CA . SER A 1 72 ? -13.626 -7.011 7.578 1.00 96.62 72 SER A CA 1
ATOM 588 C C . SER A 1 72 ? -13.456 -8.058 6.464 1.00 96.62 72 SER A C 1
ATOM 590 O O . SER A 1 72 ? -12.352 -8.304 5.968 1.00 96.62 72 SER A O 1
ATOM 592 N N . ASP A 1 73 ? -14.557 -8.675 6.027 1.00 97.69 73 ASP A N 1
ATOM 593 C CA . ASP A 1 73 ? -14.528 -9.608 4.892 1.00 97.69 73 ASP A CA 1
ATOM 594 C C . ASP A 1 73 ? -14.066 -8.918 3.593 1.00 97.69 73 ASP A C 1
ATOM 596 O O . ASP A 1 73 ? -13.278 -9.488 2.831 1.00 97.69 73 ASP A O 1
ATOM 600 N N . ASP A 1 74 ? -14.466 -7.659 3.386 1.00 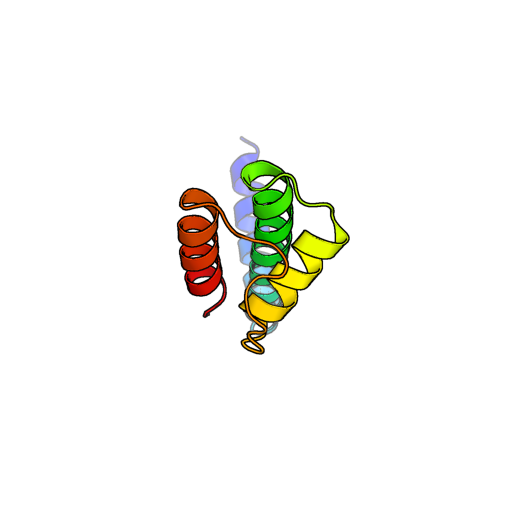97.12 74 ASP A N 1
ATOM 601 C CA . ASP A 1 74 ? -14.016 -6.835 2.259 1.00 97.12 74 ASP A CA 1
ATOM 602 C C . ASP A 1 74 ? -12.518 -6.514 2.368 1.00 97.12 74 ASP A C 1
ATOM 604 O O . ASP A 1 74 ? -11.784 -6.596 1.378 1.00 97.12 74 ASP A O 1
ATOM 608 N N . GLY A 1 75 ? -12.039 -6.225 3.582 1.00 96.56 75 GLY A N 1
ATOM 609 C CA . GLY A 1 75 ? -10.624 -6.023 3.883 1.00 96.56 75 GLY A CA 1
ATOM 610 C C . GLY A 1 75 ? -9.779 -7.243 3.559 1.00 96.56 75 GLY A C 1
ATOM 611 O O . GLY A 1 75 ? -8.739 -7.116 2.921 1.00 96.56 75 GLY A O 1
ATOM 612 N N . ARG A 1 76 ? -10.245 -8.444 3.912 1.00 96.50 76 ARG A N 1
ATOM 613 C CA . ARG A 1 76 ? -9.549 -9.703 3.595 1.00 96.50 76 ARG A CA 1
ATOM 614 C C . ARG A 1 76 ? -9.467 -9.965 2.097 1.00 96.50 76 ARG A C 1
ATOM 616 O O . ARG A 1 76 ? -8.418 -10.395 1.601 1.00 96.50 76 ARG A O 1
ATOM 623 N N . LEU A 1 77 ? -10.547 -9.697 1.363 1.00 97.69 77 LEU A N 1
ATOM 624 C CA . LEU A 1 77 ? -10.540 -9.803 -0.095 1.00 97.69 77 LEU A CA 1
ATOM 625 C C . LEU A 1 77 ? -9.564 -8.789 -0.705 1.00 97.69 77 LEU A C 1
ATOM 627 O O . LEU A 1 77 ? -8.758 -9.145 -1.567 1.00 97.69 77 LEU A O 1
ATOM 631 N N . PHE A 1 78 ? -9.580 -7.551 -0.211 1.00 97.25 78 PHE A N 1
ATOM 632 C CA . PHE A 1 78 ? -8.645 -6.510 -0.621 1.00 97.25 78 PHE A CA 1
ATOM 633 C C . PHE A 1 78 ? -7.187 -6.898 -0.342 1.00 97.25 78 PHE A C 1
ATOM 635 O O . PHE A 1 78 ? -6.359 -6.831 -1.250 1.00 97.25 78 PHE A O 1
ATOM 642 N N . THR A 1 79 ? -6.870 -7.371 0.866 1.00 95.88 79 THR A N 1
ATOM 643 C CA . THR A 1 79 ? -5.532 -7.857 1.235 1.00 95.88 79 THR A CA 1
ATOM 644 C C . THR A 1 79 ? -5.079 -8.981 0.309 1.00 95.88 79 THR A C 1
ATOM 646 O O . THR A 1 79 ? -3.933 -8.982 -0.137 1.00 95.88 79 THR A O 1
ATOM 649 N N . SER A 1 80 ? -5.977 -9.903 -0.043 1.00 95.69 80 SER A N 1
ATOM 650 C CA . SER A 1 80 ? -5.675 -11.000 -0.969 1.00 95.69 80 SER A CA 1
ATOM 651 C C . SER A 1 80 ? -5.277 -10.480 -2.357 1.00 95.69 80 SER A C 1
ATOM 653 O O . SER A 1 80 ? -4.272 -10.917 -2.919 1.00 95.69 80 SER A O 1
ATOM 655 N N . LEU A 1 81 ? -6.012 -9.501 -2.896 1.00 96.31 81 LEU A N 1
ATOM 656 C CA . LEU A 1 81 ? -5.672 -8.851 -4.168 1.00 96.31 81 LEU A CA 1
ATOM 657 C C . LEU A 1 81 ? -4.379 -8.032 -4.076 1.00 96.31 81 LEU A C 1
ATOM 659 O O . LEU A 1 81 ? -3.583 -8.040 -5.014 1.00 96.31 81 LEU A O 1
ATOM 663 N N . LEU A 1 82 ? -4.147 -7.356 -2.948 1.00 96.00 82 LEU A N 1
ATOM 664 C CA . LEU A 1 82 ? -2.933 -6.583 -2.696 1.00 96.00 82 LEU A CA 1
ATOM 665 C C . LEU A 1 82 ? -1.690 -7.482 -2.693 1.00 96.00 82 LEU A C 1
ATOM 667 O O . LEU A 1 82 ? -0.684 -7.126 -3.304 1.00 96.00 82 LEU A O 1
ATOM 671 N N . ILE A 1 83 ? -1.770 -8.659 -2.062 1.00 94.81 83 ILE A N 1
ATOM 672 C CA . ILE A 1 83 ? -0.696 -9.662 -2.082 1.00 94.81 83 ILE A CA 1
ATOM 673 C C . ILE A 1 83 ? -0.414 -10.095 -3.521 1.00 94.81 83 ILE A C 1
ATOM 675 O O . ILE A 1 83 ? 0.734 -10.044 -3.953 1.00 94.81 83 ILE A O 1
ATOM 679 N N . LEU A 1 84 ? -1.448 -10.457 -4.288 1.00 93.75 84 LEU A N 1
ATOM 680 C CA . LEU A 1 84 ? -1.281 -10.847 -5.692 1.00 93.75 84 LEU A CA 1
ATOM 681 C C . LEU A 1 84 ? -0.673 -9.723 -6.544 1.00 93.75 84 LEU A C 1
ATOM 683 O O . LEU A 1 84 ? 0.144 -9.997 -7.416 1.00 93.75 84 LEU A O 1
ATOM 687 N N . GLY A 1 85 ? -1.033 -8.464 -6.279 1.00 91.12 85 GLY A N 1
ATOM 688 C CA . GLY A 1 85 ? -0.455 -7.299 -6.953 1.00 91.12 85 GLY A CA 1
ATOM 689 C C . GLY A 1 85 ? 0.994 -6.999 -6.553 1.00 91.12 85 GLY A C 1
ATOM 690 O O . GLY A 1 85 ? 1.722 -6.385 -7.334 1.00 91.12 85 GLY A O 1
ATOM 691 N N . GLY A 1 86 ? 1.409 -7.430 -5.360 1.00 85.50 86 GLY A N 1
ATOM 692 C CA . GLY A 1 86 ? 2.765 -7.284 -4.833 1.00 85.50 86 GLY A CA 1
ATOM 693 C C . GLY A 1 86 ? 3.748 -8.371 -5.262 1.00 85.50 86 GLY A C 1
ATOM 694 O O . GLY A 1 86 ? 4.954 -8.160 -5.183 1.00 85.50 86 GLY A O 1
ATOM 695 N N . VAL A 1 87 ? 3.256 -9.525 -5.713 1.00 77.69 87 VAL A N 1
ATOM 696 C CA . VAL A 1 87 ? 4.090 -10.618 -6.224 1.00 77.69 87 VAL A CA 1
ATOM 697 C C . VAL A 1 87 ? 4.362 -10.368 -7.712 1.00 77.69 87 VAL A C 1
ATOM 699 O O . VAL A 1 87 ? 3.528 -10.675 -8.562 1.00 77.69 87 VAL A O 1
ATOM 702 N N . GLY A 1 88 ? 5.522 -9.784 -8.025 1.00 61.88 88 GLY A N 1
ATOM 703 C CA . GLY A 1 88 ? 5.968 -9.476 -9.389 1.00 61.88 88 GLY A CA 1
ATOM 704 C C . GLY A 1 88 ? 7.465 -9.232 -9.480 1.00 61.88 88 GLY A C 1
ATOM 705 O O . GLY A 1 88 ? 8.017 -8.634 -8.531 1.00 61.88 88 GLY A O 1
#

Radius of gyration: 17.11 Å; chains: 1; bounding box: 32×28×46 Å

Secondary structure (DSSP, 8-state):
--HHHHHHHHHHHHHHHTHHHHHHHHHHHHHHHHHHHHHHHHHHS---HHHHHHHHHHHHTS---S-SSPPPHHHHHHHHHHHHHH--

pLDDT: mean 88.94, std 11.56, range [56.22, 98.44]

Foldseek 3Di:
DPPVVVVVVVVVVCVVCPPVVVVVVVVVLLVVLLVCQQVCCCPQVVDDSVLSNVQSCCLLVVVDDDRSDDDDPVRVVVSVVSSVSSPD